Protein AF-A0A2V7WT46-F1 (afdb_monomer_lite)

Sequence (114 aa):
MPVQIGAKTHSFTDPTGLLSDCHRRIEMFLEALAAVGKVMDEPPSEETARALQSALVYFRQAAPKHTADEEESLFPRLRGREEAELRSALSTLDRLEKDHDTVSPLHAEVERLA

Foldseek 3Di:
DDDDDPPPQDDPVCVVSNLVVLVVVLVVLVVLVVVLVVCVVDDDDPVNVVSLVVSLVCLQPPVVVSVCCCPVPVLVVLVPDPDPVCPVVNVVSVVVVVVCVVCVVVSVVSVVVD

Structure (mmCIF, N/CA/C/O backbone):
data_AF-A0A2V7WT46-F1
#
_entry.id   AF-A0A2V7WT46-F1
#
loop_
_atom_site.group_PDB
_atom_site.id
_atom_site.type_symbol
_atom_site.label_atom_id
_atom_site.label_alt_id
_atom_site.label_comp_id
_atom_site.label_asym_id
_atom_site.label_entity_id
_atom_site.label_seq_id
_atom_site.pdbx_PDB_ins_code
_atom_site.Cartn_x
_atom_site.Cartn_y
_atom_site.Cartn_z
_atom_site.occupancy
_atom_site.B_iso_or_equiv
_atom_site.auth_seq_id
_atom_site.auth_comp_id
_atom_site.auth_asym_id
_atom_site.auth_atom_id
_atom_site.pdbx_PDB_model_num
ATOM 1 N N . MET A 1 1 ? 6.770 16.306 -2.395 1.00 36.06 1 MET A N 1
ATOM 2 C CA . MET A 1 1 ? 7.976 16.890 -1.750 1.00 36.06 1 MET A CA 1
ATOM 3 C C . MET A 1 1 ? 9.064 15.828 -1.755 1.00 36.06 1 MET A C 1
ATOM 5 O O . MET A 1 1 ? 8.711 14.679 -1.522 1.00 36.06 1 MET A O 1
ATOM 9 N N . PRO A 1 2 ? 10.338 16.155 -2.028 1.00 49.00 2 PRO A N 1
ATOM 10 C CA . PRO A 1 2 ? 11.398 15.151 -2.040 1.00 49.00 2 PRO A CA 1
ATOM 11 C C . PRO A 1 2 ? 11.577 14.554 -0.639 1.00 49.00 2 PRO A C 1
ATOM 13 O O . PRO A 1 2 ? 11.567 15.275 0.360 1.00 49.00 2 PRO A O 1
ATOM 16 N N . VAL A 1 3 ? 11.711 13.231 -0.577 1.00 45.75 3 VAL A N 1
ATOM 17 C CA . VAL A 1 3 ? 11.909 12.473 0.663 1.00 45.75 3 VAL A CA 1
ATOM 18 C C . VAL A 1 3 ? 13.213 12.927 1.325 1.00 45.75 3 VAL A C 1
ATOM 20 O O . VAL A 1 3 ? 14.294 12.775 0.759 1.00 45.75 3 VAL A O 1
ATOM 23 N N . GLN A 1 4 ? 13.125 13.507 2.527 1.00 38.47 4 GLN A N 1
ATOM 24 C CA . GLN A 1 4 ? 14.304 13.853 3.321 1.00 38.47 4 GLN A CA 1
ATOM 25 C C . GLN A 1 4 ? 14.887 12.600 3.979 1.00 38.47 4 GLN A C 1
ATOM 27 O O . GLN A 1 4 ? 14.295 12.026 4.895 1.00 38.47 4 GLN A O 1
ATOM 32 N N . ILE A 1 5 ? 16.090 12.215 3.559 1.00 43.84 5 ILE A N 1
ATOM 33 C CA . ILE A 1 5 ? 16.901 11.225 4.271 1.00 43.84 5 ILE A CA 1
ATOM 34 C C . ILE A 1 5 ? 17.395 11.873 5.574 1.00 43.84 5 ILE A C 1
ATOM 36 O O . ILE A 1 5 ? 18.165 12.829 5.538 1.00 43.84 5 ILE A O 1
ATOM 40 N N . GLY A 1 6 ? 16.902 11.380 6.718 1.00 48.38 6 GLY A N 1
ATOM 41 C CA . GLY A 1 6 ? 17.198 11.907 8.062 1.00 48.38 6 GLY A CA 1
ATOM 42 C C . GLY A 1 6 ? 16.004 12.506 8.822 1.00 48.38 6 GLY A C 1
ATOM 43 O O . GLY A 1 6 ? 16.193 13.025 9.922 1.00 48.38 6 GLY A O 1
ATOM 44 N N . ALA A 1 7 ? 14.782 12.448 8.278 1.00 53.78 7 ALA A N 1
ATOM 45 C CA . ALA A 1 7 ? 13.581 12.830 9.023 1.00 53.78 7 ALA A CA 1
ATOM 46 C C . ALA A 1 7 ? 13.400 11.936 10.26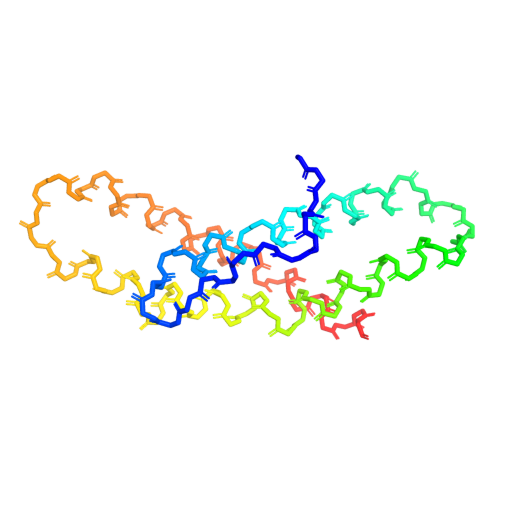6 1.00 53.78 7 ALA A C 1
ATOM 48 O O . ALA A 1 7 ? 13.678 10.737 10.207 1.00 53.78 7 ALA A O 1
ATOM 49 N N . LYS A 1 8 ? 12.942 12.512 11.392 1.00 53.22 8 LYS A N 1
ATOM 50 C CA . LYS A 1 8 ? 12.600 11.752 12.606 1.00 53.22 8 LYS A CA 1
ATOM 51 C C . LYS A 1 8 ? 11.613 10.652 12.222 1.00 53.22 8 LYS A C 1
ATOM 53 O O . LYS A 1 8 ? 10.460 10.950 11.933 1.00 53.22 8 LYS A O 1
ATOM 58 N N . THR A 1 9 ? 12.071 9.406 12.216 1.00 57.56 9 THR A N 1
ATOM 59 C CA . THR A 1 9 ? 11.184 8.260 12.052 1.00 57.56 9 THR A CA 1
ATOM 60 C C . THR A 1 9 ? 10.243 8.229 13.242 1.00 57.56 9 THR A C 1
ATOM 62 O O . THR A 1 9 ? 10.703 8.317 14.389 1.00 57.56 9 THR A O 1
ATOM 65 N N . HIS A 1 10 ? 8.944 8.125 12.983 1.00 72.25 10 HIS A N 1
ATOM 66 C CA . HIS A 1 10 ? 7.990 7.911 14.059 1.00 72.25 10 HIS A CA 1
ATOM 67 C C . HIS A 1 10 ? 8.344 6.603 14.790 1.00 72.25 10 HIS A C 1
ATOM 69 O O . HIS A 1 10 ? 8.876 5.660 14.204 1.00 72.25 10 HIS A O 1
ATOM 75 N N . SER A 1 11 ? 8.159 6.588 16.108 1.00 72.75 11 SER A N 1
ATOM 76 C CA . SER A 1 11 ? 8.425 5.416 16.951 1.00 72.75 11 SER A CA 1
ATOM 77 C C . SER A 1 11 ? 7.141 4.603 17.113 1.00 72.75 11 SER A C 1
ATOM 79 O O . SER A 1 11 ? 6.053 5.124 16.893 1.00 72.75 11 SER A O 1
ATOM 81 N N . PHE A 1 12 ? 7.232 3.362 17.593 1.00 75.81 12 PHE A N 1
ATOM 82 C CA . PHE A 1 12 ? 6.062 2.538 17.939 1.00 75.81 12 PHE A CA 1
ATOM 83 C C . PHE A 1 12 ? 5.135 3.175 18.991 1.00 75.81 12 PHE A C 1
ATOM 85 O O . PHE A 1 12 ? 4.004 2.736 19.167 1.00 75.81 12 PHE A O 1
ATOM 92 N N . THR A 1 13 ? 5.588 4.229 19.676 1.00 83.19 13 THR A N 1
ATOM 93 C CA . THR A 1 13 ? 4.765 5.057 20.572 1.00 83.19 13 THR A CA 1
ATOM 94 C C . THR A 1 13 ? 3.867 6.062 19.835 1.00 83.19 13 THR A C 1
ATOM 96 O O . THR A 1 13 ? 3.052 6.715 20.477 1.00 83.19 13 THR A O 1
ATOM 99 N N . ASP A 1 14 ? 4.022 6.206 18.517 1.00 87.25 14 ASP A N 1
ATOM 100 C CA . ASP A 1 14 ? 3.206 7.031 17.619 1.00 87.25 14 ASP A CA 1
ATOM 101 C C . ASP A 1 14 ? 2.778 6.199 16.388 1.00 87.25 14 ASP A C 1
ATOM 103 O O . ASP A 1 14 ? 3.342 6.335 15.295 1.00 87.25 14 ASP A O 1
ATOM 107 N N . PRO A 1 15 ? 1.801 5.288 16.557 1.00 86.69 15 PRO A N 1
ATOM 108 C CA . PRO A 1 15 ? 1.377 4.376 15.495 1.00 86.69 15 PRO A CA 1
ATOM 109 C C . PRO A 1 15 ? 0.766 5.108 14.293 1.00 86.69 15 PRO A C 1
ATOM 111 O O . PRO A 1 15 ? 0.936 4.679 13.156 1.00 86.69 15 PRO A O 1
ATOM 114 N N . THR A 1 16 ? 0.104 6.245 14.514 1.00 88.50 16 THR A N 1
ATOM 115 C CA . THR A 1 16 ? -0.446 7.080 13.437 1.00 88.50 16 THR A CA 1
ATOM 116 C C . THR A 1 16 ? 0.645 7.719 12.583 1.00 88.50 16 THR A C 1
ATOM 118 O O . THR A 1 16 ? 0.521 7.782 11.358 1.00 88.50 16 THR A O 1
ATOM 121 N N . GLY A 1 17 ? 1.744 8.149 13.206 1.00 89.50 17 GLY A N 1
ATOM 122 C CA . GLY A 1 17 ? 2.919 8.634 12.495 1.00 89.50 17 GLY A CA 1
ATOM 123 C C . GLY A 1 17 ? 3.601 7.541 11.668 1.00 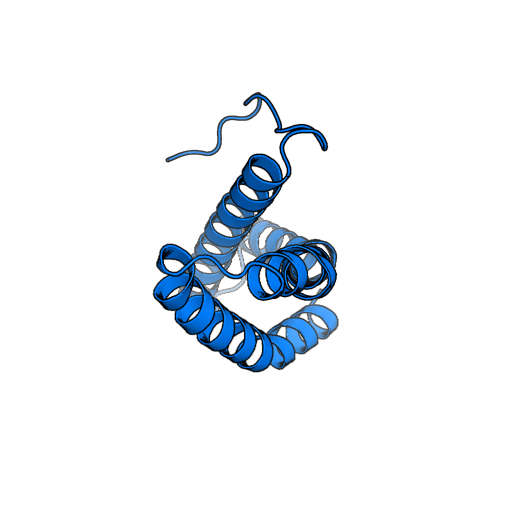89.50 17 GLY A C 1
ATOM 124 O O . GLY A 1 17 ? 3.985 7.788 10.526 1.00 89.50 17 GLY A O 1
ATOM 125 N N . LEU A 1 18 ? 3.681 6.313 12.195 1.00 89.81 18 LEU A N 1
ATOM 126 C CA . LEU A 1 18 ? 4.203 5.158 11.453 1.00 89.81 18 LEU A CA 1
ATOM 127 C C . LEU A 1 18 ? 3.344 4.804 10.229 1.00 89.81 18 LEU A C 1
ATOM 129 O O . LEU A 1 18 ? 3.891 4.585 9.149 1.00 89.81 18 LEU A O 1
ATOM 133 N N . LEU A 1 19 ? 2.015 4.800 10.366 1.00 92.19 19 LEU A N 1
ATOM 134 C CA . LEU A 1 19 ? 1.106 4.589 9.231 1.00 92.19 19 LEU A CA 1
ATOM 135 C C . LEU A 1 19 ? 1.271 5.688 8.173 1.00 92.19 19 LEU A C 1
ATOM 137 O O . LEU A 1 19 ? 1.365 5.395 6.984 1.00 92.19 19 LEU A O 1
ATOM 141 N N . SER A 1 20 ? 1.425 6.942 8.608 1.00 91.56 20 SER A N 1
ATOM 142 C CA . SER A 1 20 ? 1.678 8.073 7.706 1.00 91.56 20 SER A CA 1
ATOM 143 C C . SER A 1 20 ? 3.013 7.936 6.954 1.00 91.56 20 SER A C 1
ATOM 145 O O . SER A 1 20 ? 3.104 8.262 5.770 1.00 91.56 20 SER A O 1
ATOM 147 N N . ASP A 1 21 ? 4.064 7.431 7.611 1.00 90.88 21 ASP A N 1
ATOM 148 C CA . ASP A 1 21 ? 5.341 7.099 6.962 1.00 90.88 21 ASP A CA 1
ATOM 149 C C . ASP A 1 21 ? 5.182 6.005 5.899 1.00 90.88 21 ASP A C 1
ATOM 151 O O . ASP A 1 21 ? 5.790 6.094 4.826 1.00 90.88 21 ASP A O 1
ATOM 155 N N . CYS A 1 22 ? 4.367 4.984 6.177 1.00 93.06 22 CYS A N 1
ATOM 156 C CA . CYS A 1 22 ? 4.036 3.946 5.206 1.00 93.06 22 CYS A CA 1
ATOM 157 C C . CYS A 1 22 ? 3.294 4.527 3.997 1.00 93.06 22 CYS A C 1
ATOM 159 O O . CYS A 1 22 ? 3.718 4.270 2.873 1.00 93.06 22 CYS A O 1
ATOM 161 N N . HIS A 1 23 ? 2.284 5.379 4.202 1.00 94.38 23 HIS A N 1
ATOM 162 C CA . HIS A 1 23 ? 1.545 6.034 3.110 1.00 94.38 23 HIS A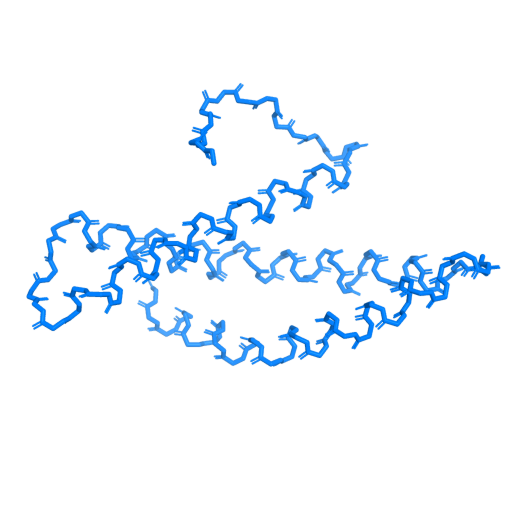 CA 1
ATOM 163 C C . HIS A 1 23 ? 2.463 6.851 2.195 1.00 94.38 23 HIS A C 1
ATOM 165 O O . HIS A 1 23 ? 2.423 6.685 0.978 1.00 94.38 23 HIS A O 1
ATOM 171 N N . ARG A 1 24 ? 3.393 7.634 2.760 1.00 94.31 24 ARG A N 1
ATOM 172 C CA . ARG A 1 24 ? 4.387 8.381 1.963 1.00 94.31 24 ARG A CA 1
ATOM 173 C C . ARG A 1 24 ? 5.264 7.477 1.095 1.00 94.31 24 ARG A C 1
ATOM 175 O O . ARG A 1 24 ? 5.641 7.850 -0.014 1.00 94.31 24 ARG A O 1
ATOM 182 N N . ARG A 1 25 ? 5.634 6.298 1.601 1.00 94.62 25 ARG A N 1
ATOM 183 C CA . ARG A 1 25 ? 6.422 5.321 0.833 1.00 94.62 25 ARG A CA 1
ATOM 184 C C . ARG A 1 25 ? 5.584 4.673 -0.265 1.00 94.62 25 ARG A C 1
ATOM 186 O O . ARG A 1 25 ? 6.098 4.528 -1.369 1.00 94.62 25 ARG A O 1
ATOM 193 N N . ILE A 1 26 ? 4.323 4.333 0.013 1.00 94.19 26 ILE A N 1
ATOM 194 C CA . ILE A 1 26 ? 3.379 3.830 -0.995 1.00 94.19 26 ILE A CA 1
ATOM 195 C C . ILE A 1 26 ? 3.283 4.828 -2.150 1.00 94.19 26 ILE A C 1
ATOM 197 O O . ILE A 1 26 ? 3.536 4.445 -3.288 1.00 94.19 26 ILE A O 1
ATOM 201 N N . GLU A 1 27 ? 3.018 6.106 -1.866 1.00 96.19 27 GLU A N 1
ATOM 202 C CA . GLU A 1 27 ? 2.941 7.166 -2.882 1.00 96.19 27 GLU A CA 1
ATOM 203 C C . GLU A 1 27 ? 4.219 7.247 -3.728 1.00 96.19 27 GLU A C 1
ATOM 205 O O . GLU A 1 27 ? 4.156 7.181 -4.954 1.00 96.19 27 GLU A O 1
ATOM 210 N N . MET A 1 28 ? 5.390 7.295 -3.083 1.00 96.19 28 MET A N 1
ATOM 211 C CA . MET A 1 28 ? 6.686 7.340 -3.768 1.00 96.19 28 MET A CA 1
ATOM 212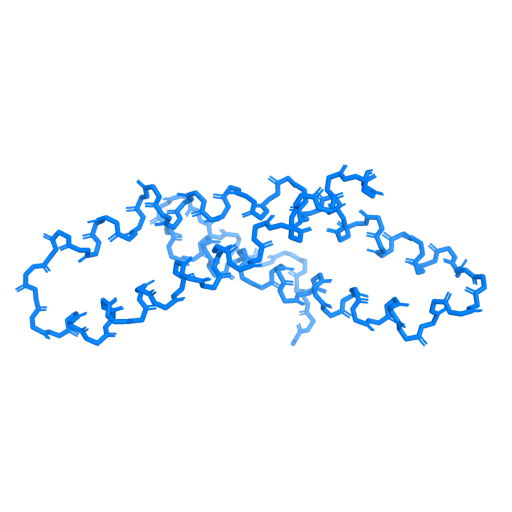 C C . MET A 1 28 ? 6.891 6.146 -4.717 1.00 96.19 28 MET A C 1
ATOM 214 O O . MET A 1 28 ? 7.372 6.318 -5.839 1.00 96.19 28 MET A O 1
ATOM 218 N N . PHE A 1 29 ? 6.550 4.927 -4.290 1.00 96.00 29 PHE A N 1
ATOM 219 C CA . PHE A 1 29 ? 6.713 3.742 -5.133 1.00 96.00 29 PHE A CA 1
ATOM 220 C C . PHE A 1 29 ? 5.643 3.638 -6.225 1.00 96.00 29 PHE A C 1
ATOM 222 O O . PHE A 1 29 ? 5.955 3.161 -7.315 1.00 96.00 29 PHE A O 1
ATOM 229 N N . LEU A 1 30 ? 4.421 4.126 -5.991 1.00 95.25 30 LEU A N 1
ATOM 230 C CA . LEU A 1 30 ? 3.405 4.256 -7.041 1.00 95.25 30 LEU A CA 1
ATOM 231 C C . LEU A 1 30 ? 3.844 5.253 -8.119 1.00 95.25 30 LEU A C 1
ATOM 233 O O . LEU A 1 30 ? 3.718 4.956 -9.306 1.00 95.25 30 LEU A O 1
ATOM 237 N N . GLU A 1 31 ? 4.416 6.397 -7.734 1.00 96.50 31 GLU A N 1
ATOM 238 C CA . GLU A 1 31 ? 4.992 7.363 -8.678 1.00 96.50 31 GLU A CA 1
ATOM 239 C C . GLU A 1 31 ? 6.127 6.736 -9.503 1.00 96.50 31 GLU A C 1
ATOM 241 O O . GLU A 1 31 ? 6.179 6.918 -10.723 1.00 96.50 31 GLU A O 1
ATOM 246 N N . ALA A 1 32 ? 6.998 5.945 -8.865 1.00 95.00 32 ALA A N 1
ATOM 247 C CA . ALA A 1 32 ? 8.065 5.222 -9.551 1.00 95.00 32 ALA A CA 1
ATOM 248 C C . ALA A 1 32 ? 7.515 4.198 -10.560 1.00 95.00 32 ALA A C 1
ATOM 250 O O . ALA A 1 32 ? 7.952 4.184 -11.711 1.00 95.00 32 ALA A O 1
ATOM 251 N N . LEU A 1 33 ? 6.523 3.384 -10.177 1.00 94.25 33 LEU A N 1
ATOM 252 C CA . LEU A 1 33 ? 5.876 2.429 -11.085 1.00 94.25 33 LEU A CA 1
ATOM 253 C C . LEU A 1 33 ? 5.172 3.134 -12.251 1.00 94.25 33 LEU A C 1
ATOM 255 O O . LEU A 1 33 ? 5.285 2.693 -13.395 1.00 94.25 33 LEU A O 1
ATOM 259 N N . ALA A 1 34 ? 4.505 4.260 -11.992 1.00 95.75 34 ALA A N 1
ATOM 260 C CA . ALA A 1 34 ? 3.876 5.064 -13.035 1.00 95.75 34 ALA A CA 1
ATOM 261 C C . ALA A 1 34 ? 4.905 5.649 -14.016 1.00 95.75 34 ALA A C 1
ATOM 263 O O . ALA A 1 34 ? 4.617 5.775 -15.205 1.00 95.75 34 ALA A O 1
ATOM 264 N N . ALA A 1 35 ? 6.104 6.008 -13.547 1.00 94.62 35 ALA A N 1
ATOM 265 C CA . ALA A 1 35 ? 7.194 6.450 -14.411 1.00 94.62 35 ALA A CA 1
ATOM 266 C C . ALA A 1 35 ? 7.769 5.295 -15.248 1.00 94.62 35 ALA A C 1
ATOM 268 O O . ALA A 1 35 ? 7.967 5.469 -16.448 1.00 94.62 35 ALA A O 1
ATOM 269 N N . VAL A 1 36 ? 7.966 4.112 -14.650 1.00 94.19 36 VAL A N 1
ATOM 270 C CA . VAL A 1 36 ? 8.399 2.896 -15.365 1.00 94.19 36 VAL A CA 1
ATOM 271 C C . VAL A 1 36 ? 7.409 2.533 -16.475 1.00 94.19 36 VAL A C 1
ATOM 273 O O . VAL A 1 36 ? 7.821 2.299 -17.609 1.00 94.19 36 VAL A O 1
ATOM 276 N N . GLY A 1 37 ? 6.104 2.557 -16.187 1.00 93.50 37 GLY A N 1
ATOM 277 C CA . GLY A 1 37 ? 5.063 2.226 -17.164 1.00 93.50 37 GLY A CA 1
ATOM 278 C C . GLY A 1 37 ? 5.032 3.143 -18.393 1.00 93.50 37 GLY A C 1
ATOM 279 O O . GLY A 1 37 ? 4.562 2.731 -19.445 1.00 93.50 37 GLY A O 1
ATOM 280 N N . LYS A 1 38 ? 5.571 4.367 -18.308 1.00 94.38 38 LYS A N 1
ATOM 281 C CA . LYS A 1 38 ? 5.639 5.299 -19.451 1.00 94.38 38 LYS A CA 1
ATOM 282 C C . LYS A 1 38 ? 6.727 4.957 -20.467 1.00 94.38 38 LYS A C 1
ATOM 284 O O . LYS A 1 38 ? 6.684 5.486 -21.571 1.00 94.38 38 LYS A O 1
ATOM 289 N N . VAL A 1 39 ? 7.706 4.138 -20.089 1.00 93.50 39 VAL A N 1
ATOM 290 C CA . VAL A 1 39 ? 8.887 3.819 -20.913 1.00 93.50 39 VAL A CA 1
ATOM 291 C C . VAL A 1 39 ? 9.031 2.317 -21.163 1.00 93.50 39 VAL A C 1
ATOM 293 O O . VAL A 1 39 ? 10.085 1.855 -21.582 1.00 93.50 39 VAL A O 1
ATOM 296 N N . MET A 1 40 ? 7.981 1.537 -20.889 1.00 87.56 40 MET A N 1
ATOM 297 C CA . MET A 1 40 ? 8.038 0.072 -20.921 1.00 87.56 40 MET A CA 1
ATOM 298 C C . MET A 1 40 ? 8.140 -0.535 -22.328 1.00 87.56 40 MET A C 1
ATOM 300 O O . MET A 1 40 ? 8.514 -1.698 -22.451 1.00 87.56 40 MET A O 1
ATOM 304 N N . ASP A 1 41 ? 7.827 0.238 -23.372 1.00 91.00 41 ASP A N 1
ATOM 305 C CA . ASP A 1 41 ? 7.949 -0.194 -24.772 1.00 91.00 41 ASP A CA 1
ATOM 306 C C . ASP A 1 41 ? 9.406 -0.166 -25.278 1.00 91.00 41 ASP A C 1
ATOM 308 O O . ASP A 1 41 ? 9.709 -0.665 -26.363 1.00 91.00 41 ASP A O 1
ATOM 312 N N . GLU A 1 42 ? 10.324 0.397 -24.489 1.00 88.88 42 GLU A N 1
ATOM 313 C CA . GLU A 1 42 ? 11.753 0.470 -24.779 1.00 88.88 42 GLU A CA 1
ATOM 314 C C . GLU A 1 42 ? 12.548 -0.446 -23.830 1.00 88.88 42 GLU A C 1
ATOM 316 O O . GLU A 1 42 ? 12.105 -0.728 -22.712 1.00 88.88 42 GLU A O 1
ATOM 321 N N . PRO A 1 43 ? 13.747 -0.923 -24.225 1.00 89.69 43 PRO A N 1
ATOM 322 C CA . PRO A 1 43 ? 14.629 -1.633 -23.306 1.00 89.69 43 PRO A CA 1
ATOM 323 C C . PRO A 1 43 ? 14.879 -0.796 -22.040 1.00 89.69 43 PRO A C 1
ATOM 325 O O . PRO A 1 43 ? 15.314 0.355 -22.154 1.00 89.69 43 PRO A O 1
ATOM 328 N N . PRO A 1 44 ? 14.629 -1.338 -20.832 1.00 89.19 44 PRO A N 1
ATOM 329 C CA . PRO A 1 44 ? 14.716 -0.546 -19.619 1.00 89.19 44 PRO A CA 1
ATOM 330 C C . PRO A 1 44 ? 16.156 -0.095 -19.387 1.00 89.19 44 PRO A C 1
ATOM 332 O O . PRO A 1 44 ? 17.094 -0.895 -19.420 1.00 89.19 44 PRO A O 1
ATOM 335 N N . SER A 1 45 ? 16.321 1.193 -19.088 1.00 94.12 45 SER A N 1
ATOM 336 C CA . SER A 1 45 ? 17.581 1.685 -18.540 1.00 94.12 45 SER A CA 1
ATOM 337 C C . SER A 1 45 ? 17.875 0.990 -17.207 1.00 94.12 45 SER A C 1
ATOM 339 O O . SER A 1 45 ? 16.962 0.524 -16.515 1.00 94.12 45 SER A O 1
ATOM 341 N N . GLU A 1 46 ? 19.141 0.957 -16.789 1.00 94.62 46 GLU A N 1
ATOM 342 C CA . GLU A 1 46 ? 19.476 0.387 -15.482 1.00 94.62 46 GLU A CA 1
ATOM 343 C C . GLU A 1 46 ? 18.754 1.097 -14.325 1.00 94.62 46 GLU A C 1
ATOM 345 O O . GLU A 1 46 ? 18.430 0.478 -13.313 1.00 94.62 46 GLU A O 1
ATOM 350 N N . GLU A 1 47 ? 18.504 2.402 -14.455 1.00 93.62 47 GLU A N 1
ATOM 351 C CA . GLU A 1 47 ? 17.766 3.181 -13.462 1.00 93.62 47 GLU A CA 1
ATOM 352 C C . GLU A 1 47 ? 16.304 2.739 -13.386 1.00 93.62 47 GLU A C 1
ATOM 354 O O . GLU A 1 47 ? 15.808 2.449 -12.297 1.00 93.62 47 GLU A O 1
ATOM 359 N N . THR A 1 48 ? 15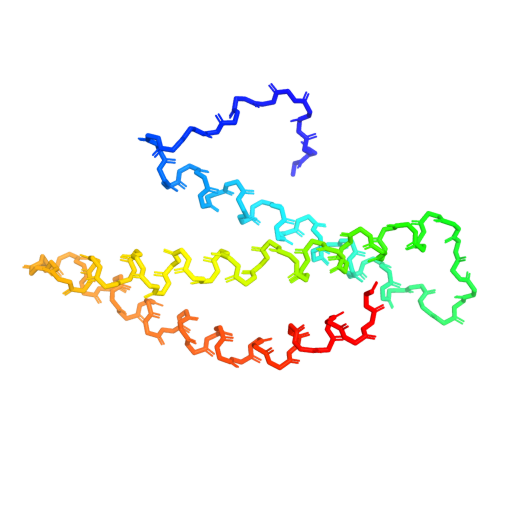.649 2.595 -14.538 1.00 93.75 48 THR A N 1
ATOM 360 C CA . THR A 1 48 ? 14.273 2.095 -14.651 1.00 93.75 48 THR A CA 1
ATOM 361 C C . THR A 1 48 ? 14.148 0.695 -14.047 1.00 93.75 48 THR A C 1
ATOM 363 O O . THR A 1 48 ? 13.238 0.445 -13.258 1.00 93.75 48 THR A O 1
ATOM 366 N N . ALA A 1 49 ? 15.092 -0.202 -14.351 1.00 93.31 49 ALA A N 1
ATOM 367 C CA . ALA A 1 49 ? 15.112 -1.557 -13.803 1.00 93.31 49 ALA A CA 1
ATOM 368 C C . ALA A 1 49 ? 15.280 -1.562 -12.272 1.00 93.31 49 ALA A C 1
ATOM 370 O O . ALA A 1 49 ? 14.567 -2.277 -11.566 1.00 93.31 49 ALA A O 1
ATOM 371 N N . ARG A 1 50 ? 16.181 -0.727 -11.731 1.00 95.00 50 ARG A N 1
ATOM 372 C CA . ARG A 1 50 ? 16.375 -0.581 -10.276 1.00 95.00 50 ARG A CA 1
ATOM 373 C C . ARG A 1 50 ? 15.145 -0.001 -9.577 1.00 95.00 50 ARG A C 1
ATOM 375 O O . ARG A 1 50 ? 14.803 -0.457 -8.483 1.00 95.00 50 ARG A O 1
ATOM 382 N N . ALA A 1 51 ? 14.486 0.984 -10.187 1.00 94.19 51 ALA A N 1
ATOM 383 C CA . ALA A 1 51 ? 13.266 1.588 -9.658 1.00 94.19 51 ALA A CA 1
ATOM 384 C C . ALA A 1 51 ? 12.118 0.570 -9.602 1.00 94.19 51 ALA A C 1
ATOM 386 O O . ALA A 1 51 ? 11.484 0.428 -8.555 1.00 94.19 51 ALA A O 1
ATOM 387 N N . LEU A 1 52 ? 11.919 -0.193 -10.685 1.00 94.25 52 LEU A N 1
ATOM 388 C CA . LEU A 1 52 ? 10.941 -1.278 -10.739 1.00 94.25 52 LEU A CA 1
ATOM 389 C C . LEU A 1 52 ? 11.207 -2.316 -9.644 1.00 94.25 52 LEU A C 1
ATOM 391 O O . LEU A 1 52 ? 10.313 -2.606 -8.852 1.00 94.25 52 LEU A O 1
ATOM 395 N N . GLN A 1 53 ? 12.444 -2.812 -9.534 1.00 94.62 53 GLN A N 1
ATOM 396 C CA . GLN A 1 53 ? 12.781 -3.826 -8.532 1.00 94.62 53 GLN A CA 1
ATOM 397 C C . GLN A 1 53 ? 12.565 -3.320 -7.102 1.00 94.62 53 GLN A C 1
ATOM 399 O O . GLN A 1 53 ? 12.052 -4.046 -6.252 1.00 94.62 53 GLN A O 1
ATOM 404 N N . SER A 1 54 ? 12.925 -2.065 -6.826 1.00 94.62 54 SER A N 1
ATOM 405 C CA . SER A 1 54 ? 12.738 -1.467 -5.499 1.00 94.62 54 SER A CA 1
ATOM 406 C C . SER A 1 54 ? 11.257 -1.353 -5.131 1.00 94.62 54 SER A C 1
ATOM 408 O O . SER A 1 54 ? 10.880 -1.682 -4.006 1.00 94.62 54 SER A O 1
ATOM 410 N N . ALA A 1 55 ? 10.415 -0.942 -6.084 1.00 94.88 55 ALA A N 1
ATOM 411 C CA . ALA A 1 55 ? 8.971 -0.873 -5.889 1.00 94.88 55 ALA A CA 1
ATOM 412 C C . ALA A 1 55 ? 8.356 -2.263 -5.670 1.00 94.88 55 ALA A C 1
ATOM 414 O O . ALA A 1 55 ? 7.598 -2.446 -4.719 1.00 94.88 55 ALA A O 1
ATOM 415 N N . LEU A 1 56 ? 8.731 -3.255 -6.484 1.00 94.44 56 LEU A N 1
ATOM 416 C CA . LEU A 1 56 ? 8.260 -4.635 -6.343 1.00 94.44 56 LEU A CA 1
ATOM 417 C C . LEU A 1 56 ? 8.629 -5.227 -4.975 1.00 94.44 56 LEU A C 1
ATOM 419 O O . LEU A 1 56 ? 7.771 -5.767 -4.280 1.00 94.44 56 LEU A O 1
ATOM 423 N N . VAL A 1 57 ? 9.877 -5.057 -4.527 1.00 94.31 57 VAL A N 1
ATOM 424 C CA . VAL A 1 57 ? 10.317 -5.511 -3.196 1.00 94.31 57 VAL A CA 1
ATOM 425 C C . VAL A 1 57 ? 9.516 -4.840 -2.079 1.00 94.31 57 VAL A C 1
ATOM 427 O O . VAL A 1 57 ? 9.117 -5.517 -1.127 1.00 94.31 57 VAL A O 1
ATOM 430 N N . TYR A 1 58 ? 9.261 -3.534 -2.186 1.00 94.56 58 TYR A N 1
ATOM 431 C CA . TYR A 1 58 ? 8.470 -2.805 -1.198 1.00 94.56 58 TYR A CA 1
ATOM 432 C C . TYR A 1 58 ? 7.025 -3.313 -1.130 1.00 94.56 58 TYR A C 1
ATOM 434 O O . TYR A 1 58 ? 6.554 -3.667 -0.047 1.00 94.56 58 TYR A O 1
ATOM 442 N N . PHE A 1 59 ? 6.336 -3.401 -2.271 1.00 93.94 59 PHE A N 1
ATOM 443 C CA . PHE A 1 59 ? 4.945 -3.860 -2.324 1.00 93.94 59 PHE A CA 1
ATOM 444 C C . PHE A 1 59 ? 4.785 -5.334 -1.957 1.00 93.94 59 PHE A C 1
ATOM 446 O O . PHE A 1 59 ? 3.729 -5.709 -1.457 1.00 93.94 59 PHE A O 1
ATOM 453 N N . ARG A 1 60 ? 5.830 -6.147 -2.136 1.00 92.62 60 ARG A N 1
ATOM 454 C CA . ARG A 1 60 ? 5.873 -7.528 -1.657 1.00 92.62 60 ARG A CA 1
ATOM 455 C C . ARG A 1 60 ? 5.941 -7.611 -0.131 1.00 92.62 60 ARG A C 1
ATOM 457 O O . ARG A 1 60 ? 5.218 -8.365 0.501 1.00 92.62 60 ARG A O 1
ATOM 464 N N . GLN A 1 61 ? 6.847 -6.854 0.486 1.00 91.56 61 GLN A N 1
ATOM 465 C CA . GLN A 1 61 ? 7.200 -7.082 1.892 1.00 91.56 61 GLN A CA 1
ATOM 466 C C . GLN A 1 61 ? 6.486 -6.161 2.882 1.00 91.56 61 GLN A C 1
ATOM 468 O O . GLN A 1 61 ? 6.213 -6.574 4.011 1.00 91.56 61 GLN A O 1
ATOM 473 N N . ALA A 1 62 ? 6.275 -4.898 2.509 1.00 91.44 62 ALA A N 1
ATOM 474 C CA . ALA A 1 62 ? 5.800 -3.858 3.417 1.00 91.44 62 ALA A CA 1
ATOM 475 C C . ALA A 1 62 ? 4.298 -3.604 3.279 1.00 91.44 62 ALA A C 1
ATOM 477 O O . ALA A 1 62 ? 3.631 -3.429 4.295 1.00 91.44 62 ALA A O 1
ATOM 478 N N . ALA A 1 63 ? 3.759 -3.618 2.057 1.00 88.56 63 ALA A N 1
ATOM 479 C CA . ALA A 1 63 ? 2.348 -3.308 1.839 1.00 88.56 63 ALA A CA 1
ATOM 480 C C . ALA A 1 63 ? 1.379 -4.299 2.524 1.00 88.56 63 ALA A C 1
ATOM 482 O O . ALA A 1 63 ? 0.483 -3.819 3.212 1.00 88.56 63 ALA A O 1
ATOM 483 N N . PRO A 1 64 ? 1.593 -5.635 2.499 1.00 91.25 64 PRO A N 1
ATOM 484 C CA . PRO A 1 64 ? 0.709 -6.560 3.216 1.00 91.25 64 PRO A CA 1
ATOM 485 C C . PRO A 1 64 ? 0.714 -6.338 4.733 1.00 91.25 64 PRO A C 1
ATOM 487 O O . PRO A 1 64 ? -0.314 -6.462 5.389 1.00 91.25 64 PRO A O 1
ATOM 490 N N . LYS A 1 65 ? 1.871 -5.965 5.299 1.00 92.62 65 LYS A N 1
ATOM 491 C CA . LYS A 1 65 ? 1.992 -5.653 6.732 1.00 92.62 65 LYS A CA 1
ATOM 492 C C . LYS A 1 65 ? 1.233 -4.383 7.092 1.00 92.62 65 LYS A C 1
ATOM 494 O O . LYS A 1 65 ? 0.609 -4.336 8.139 1.00 92.62 65 LYS A O 1
ATOM 499 N N . HIS A 1 66 ? 1.269 -3.382 6.217 1.00 94.00 66 HIS A N 1
ATOM 500 C CA . HIS A 1 66 ? 0.517 -2.149 6.405 1.00 94.00 66 HIS A CA 1
ATOM 501 C C . HIS A 1 66 ? -0.998 -2.396 6.394 1.00 94.00 66 HIS A C 1
ATOM 503 O O . HIS A 1 66 ? -1.682 -1.940 7.305 1.00 94.00 66 HIS A O 1
ATOM 509 N N . THR A 1 67 ? -1.504 -3.179 5.435 1.00 94.19 67 THR A N 1
ATOM 510 C CA . THR A 1 67 ? -2.914 -3.596 5.418 1.00 94.19 67 THR A CA 1
ATOM 511 C C . THR A 1 67 ? -3.283 -4.374 6.684 1.00 94.19 67 THR A C 1
ATOM 513 O O . THR A 1 67 ? -4.316 -4.097 7.283 1.00 94.19 67 THR A O 1
ATOM 516 N N . ALA A 1 68 ? -2.420 -5.280 7.161 1.00 94.56 68 ALA A N 1
ATOM 517 C CA . ALA A 1 68 ? -2.651 -6.005 8.414 1.00 94.56 68 ALA A CA 1
ATOM 518 C C . ALA A 1 68 ? -2.669 -5.079 9.649 1.00 94.56 68 ALA A C 1
ATOM 520 O O . ALA A 1 68 ? -3.534 -5.220 10.512 1.00 94.56 68 ALA A O 1
ATOM 521 N N . ASP A 1 69 ? -1.767 -4.093 9.730 1.00 95.00 69 ASP A N 1
ATOM 522 C CA . ASP A 1 69 ? -1.771 -3.088 10.805 1.00 95.00 69 ASP A CA 1
ATOM 523 C C . ASP A 1 69 ? -3.097 -2.304 10.843 1.00 95.00 69 ASP A C 1
ATOM 525 O O . ASP A 1 69 ? -3.589 -1.923 11.913 1.00 95.00 69 ASP A O 1
ATOM 529 N N . GLU A 1 70 ? -3.699 -2.068 9.681 1.00 95.69 70 GLU A N 1
ATOM 530 C CA . GLU A 1 70 ? -4.988 -1.404 9.564 1.00 95.69 70 GLU A CA 1
ATOM 531 C C . GLU A 1 70 ? -6.154 -2.342 9.920 1.00 95.69 70 GLU A C 1
ATOM 533 O O . GLU A 1 70 ? -6.905 -2.055 10.855 1.00 95.69 70 GLU A O 1
ATOM 538 N N . GLU A 1 71 ? -6.276 -3.487 9.252 1.00 96.00 71 GLU A N 1
ATOM 539 C CA . GLU A 1 71 ? -7.439 -4.379 9.349 1.00 96.00 71 GLU A CA 1
ATOM 540 C C . GLU A 1 71 ? -7.460 -5.250 10.608 1.00 96.00 71 GLU A C 1
ATOM 542 O O . GLU A 1 71 ? -8.516 -5.447 11.211 1.00 96.00 71 GLU A O 1
ATOM 547 N N . GLU A 1 72 ? -6.307 -5.743 11.063 1.00 96.19 72 GLU A N 1
ATOM 548 C CA . GLU A 1 72 ? -6.232 -6.602 12.252 1.00 96.19 72 GLU A CA 1
ATOM 549 C C . GLU A 1 72 ? -6.172 -5.785 13.548 1.00 96.19 72 GLU A C 1
ATOM 551 O O . GLU A 1 72 ? -6.376 -6.314 14.646 1.00 96.19 72 GLU A O 1
ATOM 556 N N . SER A 1 73 ? -5.881 -4.483 13.449 1.00 94.19 73 SER A N 1
ATOM 557 C CA . SER A 1 73 ? -5.567 -3.663 14.613 1.00 94.19 73 SER A CA 1
ATOM 558 C C . SER A 1 73 ? -6.297 -2.317 14.645 1.00 94.19 73 SER A C 1
ATOM 560 O O . SER A 1 73 ? -7.081 -2.088 15.579 1.00 94.19 73 SER A O 1
ATOM 562 N N . LEU A 1 74 ? -6.075 -1.410 13.693 1.00 93.06 74 LEU A N 1
ATOM 563 C CA . LEU A 1 74 ? -6.661 -0.065 13.753 1.00 93.06 74 LEU A CA 1
ATOM 564 C C . LEU A 1 74 ? -8.188 -0.077 13.583 1.00 93.06 74 LEU A C 1
ATOM 566 O O . LEU A 1 74 ? -8.905 0.477 14.421 1.00 93.06 74 LEU A O 1
ATOM 570 N N . PHE A 1 75 ? -8.696 -0.714 12.529 1.00 94.38 75 PHE A N 1
ATOM 571 C CA . PHE A 1 75 ? -10.115 -0.688 12.174 1.00 94.38 75 PHE A CA 1
ATOM 572 C C . PHE A 1 75 ? -11.003 -1.333 13.249 1.00 94.38 75 PHE A C 1
ATOM 574 O O . PHE A 1 75 ? -11.991 -0.701 13.639 1.00 94.38 75 PHE A O 1
ATOM 581 N N . PRO A 1 76 ? -10.656 -2.500 13.838 1.00 93.88 76 PRO A N 1
ATOM 582 C CA . PRO A 1 76 ? -11.430 -3.074 14.937 1.00 93.88 76 PRO A CA 1
ATOM 583 C C . PRO A 1 76 ? -11.502 -2.150 16.160 1.00 93.88 76 PRO A C 1
ATOM 585 O O . PRO A 1 76 ? -12.554 -2.030 16.789 1.00 93.88 76 PRO A O 1
ATOM 588 N N . ARG A 1 77 ? -10.408 -1.442 16.483 1.00 92.38 77 ARG A N 1
ATOM 589 C CA . ARG A 1 77 ? -10.376 -0.489 17.606 1.00 92.38 77 ARG A CA 1
ATOM 590 C C . ARG A 1 77 ? -11.233 0.745 17.351 1.00 92.38 77 ARG A C 1
ATOM 592 O O . ARG A 1 77 ? -11.825 1.254 18.298 1.00 92.38 77 ARG A O 1
ATOM 599 N N . LEU A 1 78 ? -11.304 1.222 16.109 1.00 90.75 78 LEU A N 1
ATOM 600 C CA . LEU A 1 78 ? -12.183 2.332 15.731 1.00 90.75 78 LEU A CA 1
ATOM 601 C C . LEU A 1 78 ? -13.659 1.917 15.761 1.00 90.75 78 LEU A C 1
ATOM 603 O O . LEU A 1 78 ? -14.484 2.665 16.276 1.00 90.75 78 LEU A O 1
ATOM 607 N N . ARG A 1 79 ? -13.986 0.706 15.292 1.00 90.88 79 ARG A N 1
ATOM 608 C CA . ARG A 1 79 ? -15.348 0.143 15.355 1.00 90.88 79 ARG A CA 1
ATOM 609 C C . ARG A 1 79 ? -15.840 -0.102 16.777 1.00 90.88 79 ARG A C 1
ATOM 611 O O . ARG A 1 79 ? -17.032 0.008 17.030 1.00 90.88 79 ARG A O 1
ATOM 618 N N . GLY A 1 80 ? -14.933 -0.407 17.704 1.00 90.81 80 GLY A N 1
ATOM 619 C CA . GLY A 1 80 ? -15.254 -0.597 19.119 1.00 90.81 80 GLY A CA 1
ATOM 620 C C . GLY A 1 80 ? -15.579 0.687 19.893 1.00 90.81 80 GLY A C 1
ATOM 621 O O . GLY A 1 80 ? -15.816 0.605 21.097 1.00 90.81 80 GLY A O 1
ATOM 622 N N . ARG A 1 81 ? -15.560 1.868 19.257 1.00 88.69 81 ARG A N 1
ATOM 623 C CA . ARG A 1 81 ? -15.891 3.146 19.904 1.00 88.69 81 ARG A CA 1
ATOM 624 C C . ARG A 1 81 ? -17.303 3.600 19.549 1.00 88.69 81 ARG A C 1
ATOM 626 O O . ARG A 1 81 ? -17.657 3.705 18.381 1.00 88.69 81 ARG A O 1
ATOM 633 N N . GLU A 1 82 ? -18.084 3.947 20.567 1.00 77.38 82 GLU A N 1
ATOM 634 C CA . GLU A 1 82 ? -19.470 4.422 20.439 1.00 77.38 82 GLU A CA 1
ATOM 635 C C . GLU A 1 82 ? -19.560 5.960 20.364 1.00 77.38 82 GLU A C 1
ATOM 637 O O . GLU A 1 82 ? -20.414 6.585 20.991 1.00 77.38 82 GLU A O 1
ATOM 642 N N . GLU A 1 83 ? -18.655 6.603 19.624 1.00 86.25 83 GLU A N 1
ATOM 643 C CA . GLU A 1 83 ? -18.638 8.067 19.479 1.00 86.25 83 GLU A CA 1
ATOM 644 C C . GLU A 1 83 ? -19.414 8.471 18.213 1.00 86.25 83 GLU A C 1
ATOM 646 O O . GLU A 1 83 ? -19.197 7.937 17.121 1.00 86.25 83 GLU A O 1
ATOM 651 N N . ALA A 1 84 ? -20.351 9.416 18.336 1.00 78.06 84 ALA A N 1
ATOM 652 C CA . ALA A 1 84 ? -21.232 9.817 17.233 1.00 78.06 84 ALA A CA 1
ATOM 653 C C . ALA A 1 84 ? -20.459 10.466 16.070 1.00 78.06 84 ALA A C 1
ATOM 655 O O . ALA A 1 84 ? -20.888 10.386 14.910 1.00 78.06 84 ALA A O 1
ATOM 656 N N . GLU A 1 85 ? -19.326 11.080 16.401 1.00 81.19 85 GLU A N 1
ATOM 657 C CA . GLU A 1 85 ? -18.348 11.723 15.534 1.00 81.19 85 GLU A CA 1
ATOM 658 C C . GLU A 1 85 ? -17.614 10.713 14.640 1.00 81.19 85 GLU A C 1
ATOM 660 O O . GLU A 1 85 ? -17.190 11.066 13.541 1.00 81.19 85 GLU A O 1
ATOM 665 N N . LEU A 1 86 ? -17.519 9.444 15.055 1.00 84.62 86 LEU A N 1
ATOM 666 C CA . LEU A 1 86 ? -16.832 8.395 14.297 1.00 84.62 86 LEU A CA 1
ATOM 667 C C . LEU A 1 86 ? -17.681 7.807 13.170 1.00 84.62 86 LEU A C 1
ATOM 669 O O . LEU A 1 86 ? -17.140 7.118 12.314 1.00 84.62 86 LEU A O 1
ATOM 673 N N . ARG A 1 87 ? -18.989 8.085 13.093 1.00 82.88 87 ARG A N 1
ATOM 674 C CA . ARG A 1 87 ? -19.860 7.469 12.070 1.00 82.88 87 ARG A CA 1
ATOM 675 C C . ARG A 1 87 ? -19.393 7.711 10.632 1.00 82.88 87 ARG A C 1
ATOM 677 O O . ARG A 1 87 ? -19.463 6.799 9.813 1.00 82.88 87 ARG A O 1
ATOM 684 N N . SER A 1 88 ? -18.904 8.912 10.319 1.00 84.06 88 SER A N 1
ATOM 685 C CA . SER A 1 88 ? -18.341 9.205 8.991 1.00 84.06 88 SER A CA 1
ATOM 686 C C . SER A 1 88 ? -17.012 8.480 8.759 1.00 84.06 88 SER A C 1
ATOM 688 O O . SER A 1 88 ? -16.749 8.009 7.651 1.00 84.06 88 SER A O 1
ATOM 690 N N . ALA A 1 89 ? -16.197 8.340 9.808 1.00 86.25 89 ALA A N 1
ATOM 691 C CA . ALA A 1 89 ? -14.963 7.571 9.764 1.00 86.25 89 ALA A CA 1
ATOM 692 C C . ALA A 1 89 ? -15.254 6.085 9.510 1.00 86.25 89 ALA A C 1
ATOM 694 O O . ALA A 1 89 ? -14.635 5.509 8.628 1.00 86.25 89 ALA A O 1
ATOM 695 N N . LEU A 1 90 ? -16.255 5.491 10.170 1.00 89.75 90 LEU A N 1
ATOM 696 C CA . LEU A 1 90 ? -16.647 4.092 9.957 1.00 89.75 90 LEU A CA 1
ATOM 697 C C . LEU A 1 90 ? -17.074 3.820 8.510 1.00 89.75 90 LEU A C 1
ATOM 699 O O . LEU A 1 90 ? -16.593 2.871 7.903 1.00 89.75 90 LEU A O 1
ATOM 703 N N . SER A 1 91 ? -17.877 4.705 7.909 1.00 90.12 91 SER A N 1
ATOM 704 C CA . SER A 1 91 ? -18.207 4.592 6.480 1.00 90.12 91 SER A CA 1
ATOM 705 C C . SER A 1 91 ? -16.977 4.715 5.574 1.00 90.12 91 SER A C 1
ATOM 707 O O . SER A 1 91 ? -16.987 4.191 4.460 1.00 90.12 91 SER A O 1
ATOM 709 N N . THR A 1 92 ? -15.942 5.435 6.011 1.00 92.31 92 THR A N 1
ATOM 710 C CA . THR A 1 92 ? -14.670 5.519 5.286 1.00 92.31 92 THR A CA 1
ATOM 711 C C . THR A 1 92 ? -13.887 4.215 5.419 1.00 92.31 92 THR A C 1
ATOM 713 O O . THR A 1 92 ? -13.365 3.747 4.413 1.00 92.31 92 THR A O 1
ATOM 716 N N . LEU A 1 93 ? -13.869 3.592 6.604 1.00 92.81 93 LEU A N 1
ATOM 717 C CA . LEU A 1 93 ? -13.233 2.287 6.825 1.00 92.81 93 LEU A CA 1
ATOM 718 C C . LEU A 1 93 ? -13.840 1.203 5.933 1.00 92.81 93 LEU A C 1
ATOM 720 O O . LEU A 1 93 ? -13.108 0.495 5.254 1.00 92.81 93 LEU A O 1
ATOM 724 N N . ASP A 1 94 ? -15.170 1.145 5.845 1.00 93.12 94 ASP A N 1
ATOM 725 C CA . ASP A 1 94 ? -15.859 0.156 5.006 1.00 93.12 94 ASP A CA 1
ATOM 726 C C . ASP A 1 94 ? -15.545 0.323 3.508 1.00 93.12 94 ASP A C 1
ATOM 728 O O . ASP A 1 94 ? -15.703 -0.610 2.718 1.00 93.12 94 ASP A O 1
ATOM 732 N N . ARG A 1 95 ? -15.152 1.531 3.083 1.00 95.06 95 ARG A N 1
ATOM 733 C CA . ARG A 1 95 ? -14.663 1.774 1.723 1.00 95.06 95 ARG A CA 1
ATOM 734 C C . ARG A 1 95 ? -13.199 1.365 1.582 1.00 95.06 95 ARG A C 1
ATOM 736 O O . ARG A 1 95 ? -12.876 0.738 0.584 1.00 95.06 95 ARG A O 1
ATOM 743 N N . LEU A 1 96 ? -12.356 1.672 2.568 1.00 94.56 96 LEU A N 1
ATOM 744 C CA . LEU A 1 96 ? -10.942 1.291 2.556 1.00 94.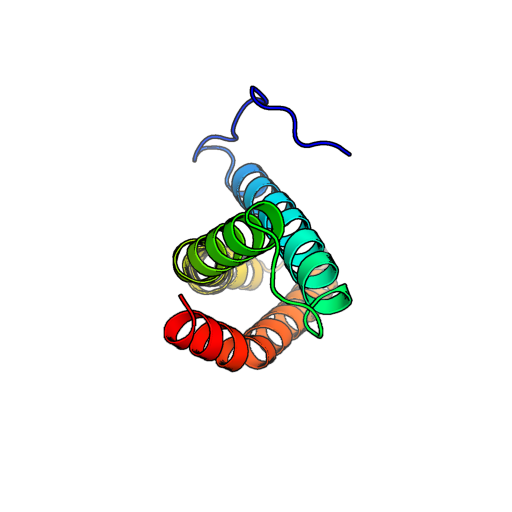56 96 LEU A CA 1
ATOM 745 C C . LEU A 1 96 ? -10.757 -0.230 2.502 1.00 94.56 96 LEU A C 1
ATOM 747 O O . LEU A 1 96 ? -9.976 -0.697 1.687 1.00 94.56 96 LEU A O 1
ATOM 751 N N . GLU A 1 97 ? -11.527 -1.007 3.265 1.00 95.44 97 GLU A N 1
ATOM 752 C CA . GLU A 1 97 ? -11.461 -2.479 3.201 1.00 95.44 97 GLU A CA 1
ATOM 753 C C . GLU A 1 97 ? -11.839 -3.016 1.812 1.00 95.44 97 GLU A C 1
ATOM 755 O O . GLU A 1 97 ? -11.182 -3.905 1.280 1.00 95.44 97 GLU A O 1
ATOM 760 N N . LYS A 1 98 ? -12.846 -2.425 1.155 1.00 96.06 98 LYS A N 1
ATOM 761 C CA . LYS A 1 98 ? -13.192 -2.790 -0.232 1.00 96.06 98 LYS A CA 1
ATOM 762 C C . LYS A 1 98 ? -12.094 -2.403 -1.219 1.00 96.06 98 LYS A C 1
ATOM 764 O O . LYS A 1 98 ? -11.865 -3.118 -2.199 1.00 96.06 98 LYS A O 1
ATOM 769 N N . ASP A 1 99 ? -11.441 -1.268 -0.989 1.00 95.19 99 ASP A N 1
ATOM 770 C CA . ASP A 1 99 ? -10.296 -0.839 -1.786 1.00 95.19 99 ASP A CA 1
ATOM 771 C C . ASP A 1 99 ? -9.125 -1.832 -1.586 1.00 95.19 99 ASP A C 1
ATOM 773 O O . ASP A 1 99 ? -8.512 -2.247 -2.570 1.00 95.19 99 ASP A O 1
ATOM 777 N N . HIS A 1 100 ? -8.877 -2.322 -0.364 1.00 95.12 100 HIS A N 1
ATOM 778 C CA . HIS A 1 100 ? -7.884 -3.371 -0.086 1.00 95.12 100 HIS A CA 1
ATOM 779 C C . HIS A 1 100 ? -8.216 -4.701 -0.770 1.00 95.12 100 HIS A C 1
ATOM 781 O O . HIS A 1 100 ? -7.350 -5.269 -1.441 1.00 95.12 100 HIS A O 1
ATOM 787 N N . ASP A 1 101 ? -9.468 -5.160 -0.693 1.00 93.62 101 ASP A N 1
ATOM 788 C CA . ASP A 1 101 ? -9.938 -6.356 -1.403 1.00 93.62 101 ASP A CA 1
ATOM 789 C C . ASP A 1 101 ? -9.699 -6.242 -2.915 1.00 93.62 101 ASP A C 1
ATOM 791 O O . ASP A 1 101 ? -9.259 -7.191 -3.569 1.00 93.62 101 ASP A O 1
ATOM 795 N N . THR A 1 102 ? -9.950 -5.057 -3.477 1.00 94.00 102 THR A N 1
ATOM 796 C CA . THR A 1 102 ? -9.758 -4.776 -4.907 1.00 94.00 102 THR A CA 1
ATOM 797 C C . THR A 1 102 ? -8.282 -4.835 -5.310 1.00 94.00 102 THR A C 1
ATOM 799 O O . THR A 1 102 ? -7.961 -5.292 -6.409 1.00 94.00 102 THR A O 1
ATOM 802 N N . VAL A 1 103 ? -7.373 -4.388 -4.439 1.00 90.75 103 VAL A N 1
ATOM 803 C CA . VAL A 1 103 ? -5.926 -4.342 -4.710 1.00 90.75 103 VAL A CA 1
ATOM 804 C C . VAL A 1 103 ? -5.222 -5.659 -4.348 1.00 90.75 103 VAL A C 1
ATOM 806 O O . VAL A 1 103 ? -4.159 -5.954 -4.894 1.00 90.75 103 VAL A O 1
ATOM 809 N N . SER A 1 104 ? -5.816 -6.510 -3.511 1.00 88.94 104 SER A N 1
ATOM 810 C CA . SER A 1 104 ? -5.242 -7.797 -3.084 1.00 88.94 104 SER A CA 1
ATOM 811 C C . SER A 1 104 ? -4.742 -8.689 -4.246 1.00 88.94 104 SER A C 1
ATOM 813 O O . SER A 1 104 ? -3.594 -9.150 -4.199 1.00 88.94 104 SER A O 1
ATOM 815 N N . PRO A 1 105 ? -5.477 -8.859 -5.368 1.00 90.25 105 PRO A N 1
ATOM 816 C CA . PRO A 1 105 ? -4.966 -9.598 -6.526 1.00 90.25 105 PRO A CA 1
ATOM 817 C C . PRO A 1 105 ? -3.738 -8.956 -7.191 1.00 90.25 105 PRO A C 1
ATOM 819 O O . PRO A 1 105 ? -2.900 -9.672 -7.741 1.00 90.25 105 PRO A O 1
ATOM 822 N N . LEU A 1 106 ? -3.607 -7.625 -7.140 1.00 89.31 106 LEU A N 1
ATOM 823 C CA . LEU A 1 106 ? -2.444 -6.905 -7.669 1.00 89.31 106 LEU A CA 1
ATOM 824 C C . LEU A 1 106 ? -1.209 -7.141 -6.795 1.00 89.31 106 LEU A C 1
ATOM 826 O O . LEU A 1 106 ? -0.119 -7.337 -7.329 1.00 89.31 106 LEU A O 1
ATOM 830 N N . HIS A 1 107 ? -1.369 -7.222 -5.470 1.00 85.19 107 HIS A N 1
ATOM 831 C CA . HIS A 1 107 ? -0.284 -7.658 -4.584 1.00 85.19 107 HIS A CA 1
ATOM 832 C C . HIS A 1 107 ? 0.178 -9.086 -4.908 1.00 85.19 107 HIS A C 1
ATOM 834 O O . HIS A 1 107 ? 1.379 -9.351 -4.939 1.00 85.19 107 HIS A O 1
ATOM 840 N N . ALA A 1 108 ? -0.746 -9.991 -5.241 1.00 84.31 108 ALA A N 1
ATOM 841 C CA . ALA A 1 108 ? -0.392 -11.341 -5.676 1.00 84.31 108 ALA A CA 1
ATOM 842 C C . ALA A 1 108 ? 0.344 -11.374 -7.033 1.00 84.31 108 ALA A C 1
ATOM 844 O O . ALA A 1 108 ? 1.124 -12.293 -7.281 1.00 84.31 108 ALA A O 1
ATOM 845 N N . GLU A 1 109 ? 0.111 -10.406 -7.926 1.00 88.75 109 GLU A N 1
ATOM 846 C CA . GLU A 1 109 ? 0.913 -10.238 -9.148 1.00 88.75 109 GLU A CA 1
ATOM 847 C C . GLU A 1 109 ? 2.322 -9.731 -8.825 1.00 88.75 109 GLU A C 1
ATOM 849 O O . GLU A 1 109 ? 3.293 -10.252 -9.364 1.00 88.75 109 GLU A O 1
ATOM 854 N N . VAL A 1 110 ? 2.462 -8.786 -7.890 1.00 87.31 110 VAL A N 1
ATOM 855 C CA . VAL A 1 110 ? 3.780 -8.317 -7.430 1.00 87.31 110 VAL A CA 1
ATOM 856 C C . VAL A 1 110 ? 4.637 -9.479 -6.916 1.00 87.31 110 VAL A C 1
ATOM 858 O O . VAL A 1 110 ? 5.810 -9.553 -7.266 1.00 87.31 110 VAL A O 1
ATOM 861 N N . GLU A 1 111 ? 4.065 -10.422 -6.162 1.00 80.81 111 GLU A N 1
ATOM 862 C CA . GLU A 1 111 ? 4.766 -11.638 -5.706 1.00 80.81 111 GLU A CA 1
ATOM 863 C C . GLU A 1 111 ? 5.319 -12.492 -6.858 1.00 80.81 111 GLU A C 1
ATOM 865 O O . GLU A 1 111 ? 6.371 -13.112 -6.719 1.00 80.81 111 GLU A O 1
ATOM 870 N N . ARG A 1 112 ? 4.632 -12.529 -8.006 1.00 86.06 112 ARG A N 1
ATOM 871 C CA . ARG A 1 112 ? 5.101 -13.266 -9.191 1.00 86.06 112 ARG A CA 1
ATOM 872 C C . ARG A 1 112 ? 6.222 -12.545 -9.932 1.00 86.06 112 ARG A C 1
ATOM 874 O O . ARG A 1 112 ? 7.030 -13.204 -10.581 1.00 86.06 112 ARG A O 1
ATOM 881 N N . LEU A 1 113 ? 6.233 -11.216 -9.877 1.00 82.56 113 LEU A N 1
ATOM 882 C CA . LEU A 1 113 ? 7.154 -10.364 -10.629 1.00 82.56 113 LEU A CA 1
ATOM 883 C C . LEU A 1 113 ? 8.459 -10.046 -9.875 1.00 82.56 113 LEU A C 1
ATOM 885 O O . LEU A 1 113 ? 9.434 -9.662 -10.519 1.00 82.56 113 LEU A O 1
ATOM 889 N N . ALA A 1 114 ? 8.468 -10.155 -8.541 1.00 70.12 114 ALA A N 1
ATOM 890 C CA . ALA A 1 114 ? 9.535 -9.681 -7.645 1.00 70.12 114 ALA A CA 1
ATOM 891 C C . ALA A 1 114 ? 10.622 -10.712 -7.306 1.00 70.12 114 ALA A C 1
ATOM 893 O O . ALA A 1 114 ? 11.796 -10.297 -7.140 1.00 70.12 114 ALA A O 1
#

pLDDT: mean 87.35, std 12.99, range [36.06, 96.5]

Radius of gyration: 16.82 Å; chains: 1; bounding box: 41×30×45 Å

Secondary structure (DSSP, 8-state):
----TT--PPPTT-HHHHHHHHHHHHHHHHHHHHHHHTTTTSPPPHHHHHHHHHHHHHHHHTHHHHHHIIIIIIHHHHHT---GGGHHHHHHHHHHHHHHHHHHHHHHHHHHH-